Protein AF-A0A256Z3S0-F1 (afdb_monomer_lite)

Foldseek 3Di:
DAEDEDEEPPVVCVPPNLVVSLVVLVVVVVVCVVVVYHYHYDYDPVSDDPVSVVSVQVSAQGDWDWDDDPPWIWIWTGGNDPQDGDPDIWTWDDDPPDIGTDDDDPPDRDD

pLDDT: mean 85.33, std 14.11, range [36.78, 96.12]

Sequence (111 aa):
MGVLIIDSLTGLINRVGVKRVVEMLNTLLAKMKKLNITGIYLITPQSHPSGTVNTLEYMMDGAIKIKVEGERTFLKIAGINPRVKTREWVEYMVKGDTITFVGTFAKELIK

Structure (mmCIF, N/CA/C/O backbone):
data_AF-A0A256Z3S0-F1
#
_entry.id   AF-A0A256Z3S0-F1
#
loop_
_atom_site.group_PDB
_atom_site.id
_atom_site.type_symbol
_atom_site.label_atom_id
_atom_site.label_alt_id
_atom_site.label_comp_id
_atom_site.label_asym_id
_atom_site.label_entity_id
_atom_site.label_seq_id
_atom_site.pdbx_PDB_ins_code
_atom_site.Cartn_x
_atom_site.Cartn_y
_atom_site.Cartn_z
_atom_site.occupancy
_atom_site.B_iso_or_equiv
_atom_site.auth_seq_id
_atom_site.auth_comp_id
_atom_site.auth_asym_id
_atom_site.auth_atom_id
_atom_site.pdbx_PDB_model_num
ATOM 1 N N . MET A 1 1 ? -10.639 -16.563 9.189 1.00 75.44 1 MET A N 1
ATOM 2 C CA . MET A 1 1 ? -9.888 -15.329 8.876 1.00 75.44 1 MET A CA 1
ATOM 3 C C . MET A 1 1 ? -10.098 -15.051 7.400 1.00 75.44 1 MET A C 1
ATOM 5 O O . MET A 1 1 ? -9.885 -15.964 6.613 1.00 75.44 1 MET A O 1
ATOM 9 N N . GLY A 1 2 ? -10.646 -13.890 7.043 1.00 93.69 2 GLY A N 1
ATOM 10 C CA . GLY A 1 2 ? -10.955 -13.553 5.647 1.00 93.69 2 GLY A CA 1
ATOM 11 C C . GLY A 1 2 ? -9.835 -12.744 4.999 1.00 93.69 2 GLY A C 1
ATOM 12 O O . GLY A 1 2 ? -9.072 -12.086 5.706 1.00 93.69 2 GLY A O 1
ATOM 13 N N . VAL A 1 3 ? -9.766 -12.752 3.668 1.00 95.69 3 VAL A N 1
ATOM 14 C CA . VAL A 1 3 ? -8.865 -11.886 2.897 1.00 95.69 3 VAL A CA 1
ATOM 15 C C . VAL A 1 3 ? -9.686 -11.116 1.870 1.00 95.69 3 VAL A C 1
ATOM 17 O O . VAL A 1 3 ? -10.513 -11.700 1.173 1.00 95.69 3 VAL A O 1
ATOM 20 N N . LEU A 1 4 ? -9.459 -9.808 1.788 1.00 95.56 4 LEU A N 1
ATOM 21 C CA . LEU A 1 4 ? -9.967 -8.952 0.724 1.00 95.56 4 LEU A CA 1
ATOM 22 C C . LEU A 1 4 ? -8.787 -8.460 -0.107 1.00 95.56 4 LEU A C 1
ATOM 24 O O . LEU A 1 4 ? -7.857 -7.862 0.433 1.00 95.56 4 LEU A O 1
ATOM 28 N N . ILE A 1 5 ? -8.857 -8.674 -1.416 1.00 95.94 5 ILE A N 1
ATOM 29 C CA . ILE A 1 5 ? -7.870 -8.172 -2.367 1.00 95.94 5 ILE A CA 1
ATOM 30 C C . ILE A 1 5 ? -8.571 -7.165 -3.271 1.00 95.94 5 ILE A C 1
ATOM 32 O O . ILE A 1 5 ? -9.570 -7.497 -3.908 1.00 95.94 5 ILE A O 1
ATOM 36 N N . ILE A 1 6 ? -8.057 -5.937 -3.310 1.00 94.94 6 ILE A N 1
ATOM 37 C CA . ILE A 1 6 ? -8.443 -4.941 -4.310 1.00 94.94 6 ILE A CA 1
ATOM 38 C C . ILE A 1 6 ? -7.268 -4.773 -5.260 1.00 94.94 6 ILE A C 1
ATOM 40 O O . ILE A 1 6 ? -6.268 -4.121 -4.937 1.00 94.94 6 ILE A O 1
ATOM 44 N N . ASP A 1 7 ? -7.413 -5.374 -6.435 1.00 91.19 7 ASP A N 1
ATOM 45 C CA . ASP A 1 7 ? -6.462 -5.198 -7.516 1.00 91.19 7 ASP A CA 1
ATOM 46 C C . ASP A 1 7 ? -6.676 -3.817 -8.157 1.00 91.19 7 ASP A C 1
ATOM 48 O O . ASP A 1 7 ? -7.673 -3.555 -8.829 1.00 91.19 7 ASP A O 1
ATOM 52 N N . SER A 1 8 ? -5.730 -2.923 -7.872 1.00 90.69 8 SER A N 1
ATOM 53 C CA . SER A 1 8 ? -5.612 -1.543 -8.342 1.00 90.69 8 SER A CA 1
ATOM 54 C C . SER A 1 8 ? -6.578 -0.512 -7.736 1.00 90.69 8 SER A C 1
ATOM 56 O O . SER A 1 8 ? -7.625 -0.162 -8.284 1.00 90.69 8 SER A O 1
ATOM 58 N N . LEU A 1 9 ? -6.132 0.139 -6.657 1.00 94.19 9 LEU A N 1
ATOM 59 C CA . LEU A 1 9 ? -6.678 1.422 -6.206 1.00 94.19 9 LEU A CA 1
ATOM 60 C C . LEU A 1 9 ? -6.467 2.536 -7.238 1.00 94.19 9 LEU A C 1
ATOM 62 O O . LEU A 1 9 ? -7.259 3.475 -7.274 1.00 94.19 9 LEU A O 1
ATOM 66 N N . THR A 1 10 ? -5.450 2.434 -8.099 1.00 93.38 10 THR A N 1
ATOM 67 C CA . THR A 1 10 ? -5.171 3.426 -9.149 1.00 93.38 10 THR A CA 1
ATOM 68 C C . THR A 1 10 ? -6.373 3.622 -10.071 1.00 93.38 10 THR A C 1
ATOM 70 O O . THR A 1 10 ? -6.757 4.759 -10.344 1.00 93.38 10 THR A O 1
ATOM 73 N N . GLY A 1 11 ? -7.040 2.537 -10.481 1.00 91.81 11 GLY A N 1
ATOM 74 C CA . GLY A 1 11 ? -8.254 2.624 -11.299 1.00 91.81 11 GLY A CA 1
ATOM 75 C C . GLY A 1 11 ? -9.398 3.365 -10.596 1.00 91.81 11 GLY A C 1
ATOM 76 O O . GLY A 1 11 ? -10.063 4.211 -11.198 1.00 91.81 11 GLY A O 1
ATOM 77 N N . LEU A 1 12 ? -9.594 3.105 -9.300 1.00 92.50 12 LEU A N 1
ATOM 78 C CA . LEU A 1 12 ? -10.608 3.791 -8.495 1.00 92.50 12 LEU A CA 1
ATOM 79 C C . LEU A 1 12 ? -10.280 5.278 -8.332 1.00 92.50 12 LEU A C 1
ATOM 81 O O . LEU A 1 12 ? -11.142 6.125 -8.564 1.00 92.50 12 LEU A O 1
ATOM 85 N N . ILE A 1 13 ? -9.032 5.604 -7.991 1.00 93.38 13 ILE A N 1
ATOM 86 C CA . ILE A 1 13 ? -8.579 6.987 -7.802 1.00 93.38 13 ILE A CA 1
ATOM 87 C C . ILE A 1 13 ? -8.758 7.784 -9.095 1.00 93.38 13 ILE A C 1
ATOM 89 O O . ILE A 1 13 ? -9.283 8.894 -9.046 1.00 93.38 13 ILE A O 1
ATOM 93 N N . ASN A 1 14 ? -8.401 7.210 -10.245 1.00 92.44 14 ASN A N 1
ATOM 94 C CA . ASN A 1 14 ? -8.551 7.872 -11.542 1.00 92.44 14 ASN A CA 1
ATOM 95 C C . ASN A 1 14 ? -10.018 8.152 -11.894 1.00 92.44 14 ASN A C 1
ATOM 97 O O . ASN A 1 14 ? -10.316 9.162 -12.526 1.00 92.44 14 ASN A O 1
ATOM 101 N N . ARG A 1 15 ? -10.943 7.277 -11.484 1.00 93.38 15 ARG A N 1
ATOM 102 C CA . ARG A 1 15 ? -12.363 7.397 -11.839 1.00 93.38 15 ARG A CA 1
ATOM 103 C C . ARG A 1 15 ? -13.151 8.313 -10.909 1.00 93.38 15 ARG A C 1
ATOM 105 O O . ARG A 1 15 ? -14.021 9.043 -11.373 1.00 93.38 15 ARG A O 1
ATOM 112 N N . VAL A 1 16 ? -12.914 8.228 -9.599 1.00 94.25 16 VAL A N 1
ATOM 113 C CA . VAL A 1 16 ? -13.739 8.926 -8.593 1.00 94.25 16 VAL A CA 1
ATOM 114 C C . VAL A 1 16 ? -12.970 9.957 -7.767 1.00 94.25 16 VAL A C 1
ATOM 116 O O . VAL A 1 16 ? -13.576 10.673 -6.970 1.00 94.25 16 VAL A O 1
ATOM 119 N N . GLY A 1 17 ? -11.658 10.064 -7.969 1.00 91.50 17 GLY A N 1
ATOM 120 C CA . GLY A 1 17 ? -10.777 10.965 -7.238 1.00 91.50 17 GLY A CA 1
ATOM 121 C C . GLY A 1 17 ? -10.303 10.396 -5.899 1.00 91.50 17 GLY A C 1
ATOM 122 O O . GLY A 1 17 ? -10.999 9.636 -5.223 1.00 91.50 17 GLY A O 1
ATOM 123 N N . VAL A 1 18 ? -9.107 10.824 -5.482 1.00 91.88 18 VAL A N 1
ATOM 124 C CA . VAL A 1 18 ? -8.436 10.354 -4.255 1.00 91.88 18 VAL A CA 1
ATOM 125 C C . VAL A 1 18 ? -9.288 10.541 -2.999 1.00 91.88 18 VAL A C 1
ATOM 127 O O . VAL A 1 18 ? -9.359 9.640 -2.169 1.00 91.88 18 VAL A O 1
ATOM 130 N N . LYS A 1 19 ? -9.990 11.674 -2.880 1.00 93.44 19 LYS A N 1
ATOM 131 C CA . LYS A 1 19 ? -10.794 12.004 -1.697 1.00 93.44 19 LYS A CA 1
ATOM 132 C C . LYS A 1 19 ? -11.858 10.937 -1.418 1.00 93.44 19 LYS A C 1
ATOM 134 O O . LYS A 1 19 ? -11.938 10.434 -0.302 1.00 93.44 19 LYS A O 1
ATOM 139 N N . ARG A 1 20 ? -12.615 10.541 -2.447 1.00 95.38 20 ARG A N 1
ATOM 140 C CA . ARG A 1 20 ? -13.672 9.526 -2.319 1.00 95.38 20 ARG A CA 1
ATOM 141 C C . ARG A 1 20 ? -13.104 8.145 -1.999 1.00 95.38 20 ARG A C 1
ATOM 143 O O . ARG A 1 20 ? -13.698 7.405 -1.221 1.00 95.38 20 ARG A O 1
ATOM 150 N N . VAL A 1 21 ? -11.944 7.803 -2.564 1.00 95.31 21 VAL A N 1
ATOM 151 C CA . VAL A 1 21 ? -11.262 6.533 -2.263 1.00 95.31 21 VAL A CA 1
ATOM 152 C C . VAL A 1 21 ? -10.788 6.496 -0.811 1.00 95.31 21 VAL A C 1
ATOM 154 O O . VAL A 1 21 ? -11.003 5.497 -0.134 1.00 95.31 21 VAL A O 1
ATOM 157 N N . VAL A 1 22 ? -10.209 7.584 -0.302 1.00 94.56 22 VAL A N 1
ATOM 158 C CA . VAL A 1 22 ? -9.782 7.689 1.103 1.00 94.56 22 VAL A CA 1
ATOM 159 C C . VAL A 1 22 ? -10.977 7.581 2.058 1.00 94.56 22 VAL A C 1
ATOM 161 O O . VAL A 1 22 ? -10.923 6.822 3.023 1.00 94.56 22 VAL A O 1
ATOM 164 N N . GLU A 1 23 ? -12.085 8.271 1.778 1.00 95.44 23 GLU A N 1
ATOM 165 C CA . GLU A 1 23 ? -13.326 8.173 2.567 1.00 95.44 23 GLU A CA 1
ATOM 166 C C . GLU A 1 23 ? -13.887 6.739 2.593 1.00 95.44 23 GLU A C 1
ATOM 168 O O . GLU A 1 23 ? -14.259 6.221 3.653 1.00 95.44 23 GLU A O 1
ATOM 173 N N . MET A 1 24 ? -13.885 6.065 1.439 1.00 95.56 24 MET A N 1
ATOM 174 C CA . MET A 1 24 ? -14.282 4.661 1.325 1.00 95.56 24 MET A CA 1
ATOM 175 C C . MET A 1 24 ? -13.363 3.751 2.151 1.00 95.56 24 MET A C 1
ATOM 177 O O . MET A 1 24 ? -13.853 2.929 2.928 1.00 95.56 24 MET A O 1
ATOM 181 N N . LEU A 1 25 ? -12.043 3.898 2.007 1.00 95.88 25 LEU A N 1
ATOM 182 C CA . LEU A 1 25 ? -11.058 3.076 2.709 1.00 95.88 25 LEU A CA 1
ATOM 183 C C . LEU A 1 25 ? -11.141 3.259 4.226 1.00 95.88 25 LEU A C 1
ATOM 185 O O . LEU A 1 25 ? -11.119 2.263 4.938 1.00 95.88 25 LEU A O 1
ATOM 189 N N . ASN A 1 26 ? -11.329 4.482 4.731 1.00 94.69 26 ASN A N 1
ATOM 190 C CA . ASN A 1 26 ? -11.520 4.729 6.166 1.00 94.69 26 ASN A CA 1
ATOM 191 C C . ASN A 1 26 ? -12.667 3.889 6.748 1.00 94.69 26 ASN A C 1
ATOM 193 O O . ASN A 1 26 ? -12.521 3.244 7.788 1.00 94.69 26 ASN A O 1
ATOM 197 N N . THR A 1 27 ? -13.801 3.852 6.047 1.00 95.44 27 THR A N 1
ATOM 198 C CA . THR A 1 27 ? -14.968 3.072 6.476 1.00 95.44 27 THR A CA 1
ATOM 199 C C . THR A 1 27 ? -14.714 1.567 6.355 1.00 95.44 27 THR A C 1
ATOM 201 O O . THR A 1 27 ? -15.036 0.794 7.264 1.00 95.44 27 THR A O 1
ATOM 204 N N . LEU A 1 28 ? -14.119 1.142 5.239 1.00 95.75 28 LEU A N 1
ATOM 205 C CA . LEU A 1 28 ? -13.846 -0.261 4.941 1.00 95.75 28 LEU A CA 1
ATOM 206 C C . LEU A 1 28 ? -12.844 -0.869 5.933 1.00 95.75 28 LEU A C 1
ATOM 208 O O . LEU A 1 28 ? -13.142 -1.897 6.541 1.00 95.75 28 LEU A O 1
ATOM 212 N N . LEU A 1 29 ? -11.703 -0.212 6.149 1.00 94.62 29 LEU A N 1
ATOM 213 C CA . LEU A 1 29 ? -10.638 -0.665 7.048 1.00 94.62 29 LEU A CA 1
ATOM 214 C C . LEU A 1 29 ? -11.143 -0.802 8.491 1.00 94.62 29 LEU A C 1
ATOM 216 O O . LEU A 1 29 ? -10.882 -1.813 9.147 1.00 94.62 29 LEU A O 1
ATOM 220 N N . ALA A 1 30 ? -11.949 0.153 8.968 1.00 94.19 30 ALA A N 1
ATOM 221 C CA . ALA A 1 30 ? -12.556 0.084 10.298 1.00 94.19 30 ALA A CA 1
ATOM 222 C C . ALA A 1 30 ? -13.458 -1.153 10.467 1.00 94.19 30 ALA A C 1
ATOM 224 O O . ALA A 1 30 ? -13.452 -1.797 11.521 1.00 94.19 30 ALA A O 1
ATOM 225 N N . LYS A 1 31 ? -14.221 -1.515 9.429 1.00 95.19 31 LYS A N 1
ATOM 226 C CA . LYS A 1 31 ? -15.076 -2.708 9.443 1.00 95.19 31 LYS A CA 1
ATOM 227 C C . LYS A 1 31 ? -14.254 -3.993 9.341 1.00 95.19 31 LYS A C 1
ATOM 229 O O . LYS A 1 31 ? -14.509 -4.932 10.091 1.00 95.19 31 LYS A O 1
ATOM 234 N N . MET A 1 32 ? -13.245 -4.022 8.474 1.00 94.81 32 MET A N 1
ATOM 235 C CA . MET A 1 32 ? -12.355 -5.174 8.298 1.00 94.81 32 MET A CA 1
ATOM 236 C C . MET A 1 32 ? -11.597 -5.521 9.578 1.00 94.81 32 MET A C 1
ATOM 238 O O . MET A 1 32 ? -11.529 -6.695 9.939 1.00 94.81 32 MET A O 1
ATOM 242 N N . LYS A 1 33 ? -11.127 -4.512 10.320 1.00 91.69 33 LYS A N 1
ATOM 243 C CA . LYS A 1 33 ? -10.456 -4.709 11.610 1.00 91.69 33 LYS A CA 1
ATOM 244 C C . LYS A 1 33 ? -11.361 -5.389 12.642 1.00 91.69 33 LYS A C 1
ATOM 246 O O . LYS A 1 33 ? -10.918 -6.302 13.329 1.00 91.69 33 LYS A O 1
ATOM 251 N N . LYS A 1 34 ? -12.643 -5.004 12.716 1.00 94.56 34 LYS A N 1
ATOM 252 C CA . LYS A 1 34 ? -13.636 -5.647 13.603 1.00 94.56 34 LYS A CA 1
ATOM 253 C C . LYS A 1 34 ? -13.938 -7.093 13.204 1.00 94.56 34 LYS A C 1
ATOM 255 O O . LYS A 1 34 ? -14.223 -7.914 14.065 1.00 94.56 34 LYS A O 1
ATOM 260 N N . LEU A 1 35 ? -13.893 -7.385 11.905 1.00 95.94 35 LEU A N 1
ATOM 261 C CA . LEU A 1 35 ? -14.196 -8.703 11.344 1.00 95.94 35 LEU A CA 1
ATOM 262 C C . LEU A 1 35 ? -12.965 -9.614 11.221 1.00 95.94 35 LEU A C 1
ATOM 264 O O . LEU A 1 35 ? -13.095 -10.741 10.748 1.00 95.94 35 LEU A O 1
ATOM 268 N N . ASN A 1 36 ? -11.784 -9.143 11.633 1.00 94.12 36 ASN A N 1
ATOM 269 C CA . ASN A 1 36 ? -10.516 -9.855 11.494 1.00 94.12 36 ASN A CA 1
ATOM 270 C C . ASN A 1 36 ? -10.251 -10.317 10.040 1.00 94.12 36 ASN A C 1
ATOM 272 O O . ASN A 1 36 ? -9.995 -11.496 9.764 1.00 94.12 36 ASN A O 1
ATOM 276 N N . ILE A 1 37 ? -10.392 -9.374 9.101 1.00 96.12 37 ILE A N 1
ATOM 277 C CA . ILE A 1 37 ? -10.140 -9.560 7.666 1.00 96.12 37 ILE A CA 1
ATOM 278 C C . ILE A 1 37 ? -8.847 -8.835 7.287 1.00 96.12 37 ILE A C 1
ATOM 280 O O . ILE A 1 37 ? -8.696 -7.648 7.573 1.00 96.12 37 ILE A O 1
ATOM 284 N N . THR A 1 38 ? -7.947 -9.525 6.588 1.00 94.00 38 THR A N 1
ATOM 285 C CA . THR A 1 38 ? -6.728 -8.935 6.019 1.00 94.00 38 THR A CA 1
ATOM 286 C C . THR A 1 38 ? -7.035 -8.269 4.679 1.00 94.00 38 THR A C 1
ATOM 288 O O . THR A 1 38 ? -7.632 -8.891 3.802 1.00 94.00 38 THR A O 1
ATOM 291 N N . GLY A 1 39 ? -6.629 -7.009 4.512 1.00 94.81 39 GLY A N 1
ATOM 292 C CA . GLY A 1 39 ? -6.763 -6.268 3.257 1.00 94.81 39 GLY A CA 1
ATOM 293 C C . GLY A 1 39 ? -5.447 -6.165 2.503 1.00 94.81 39 GLY A C 1
ATOM 294 O O . GLY A 1 39 ? -4.432 -5.810 3.096 1.00 94.81 39 GLY A O 1
ATOM 295 N N . ILE A 1 40 ? -5.472 -6.444 1.201 1.00 95.19 40 ILE A N 1
ATOM 296 C CA . ILE A 1 40 ? -4.343 -6.238 0.291 1.00 95.19 40 ILE A CA 1
ATOM 297 C C . ILE A 1 40 ? -4.810 -5.320 -0.836 1.00 95.19 40 ILE A C 1
ATOM 299 O O . ILE A 1 40 ? -5.806 -5.597 -1.504 1.00 95.19 40 ILE A O 1
ATOM 303 N N . TYR A 1 41 ? -4.085 -4.223 -1.037 1.00 94.94 41 TYR A N 1
ATOM 304 C CA . TYR A 1 41 ? -4.435 -3.181 -1.995 1.00 94.94 41 TYR A CA 1
ATOM 305 C C . TYR A 1 41 ? -3.241 -2.906 -2.903 1.00 94.94 41 TYR A C 1
ATOM 307 O O . TYR A 1 41 ? -2.164 -2.563 -2.414 1.00 94.94 41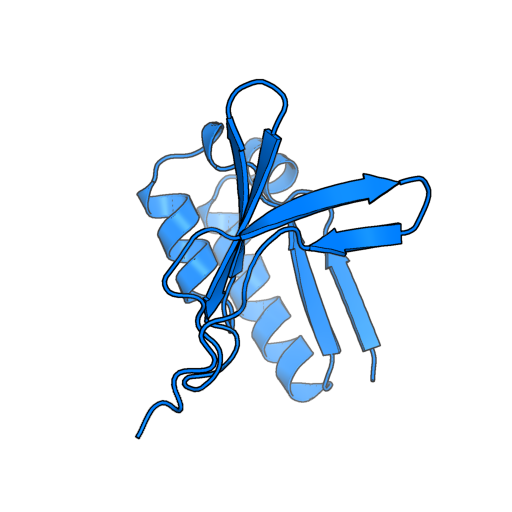 TYR A O 1
ATOM 315 N N . LEU A 1 42 ? -3.426 -3.035 -4.217 1.00 94.75 42 LEU A N 1
ATOM 316 C CA . LEU A 1 42 ? -2.389 -2.686 -5.188 1.00 94.75 42 LEU A CA 1
ATOM 317 C C . LEU A 1 42 ? -2.522 -1.214 -5.601 1.00 94.75 42 LEU A C 1
ATOM 319 O O . LEU A 1 42 ? -3.625 -0.733 -5.853 1.00 94.75 42 LEU A O 1
ATOM 323 N N . ILE A 1 43 ? -1.404 -0.496 -5.701 1.00 92.75 43 ILE A N 1
ATOM 324 C CA . ILE A 1 43 ? -1.350 0.867 -6.239 1.00 92.75 43 ILE A CA 1
ATOM 325 C C . ILE A 1 43 ? -0.120 1.033 -7.128 1.00 92.75 43 ILE A C 1
ATOM 327 O O . ILE A 1 43 ? 0.962 0.557 -6.790 1.00 92.75 43 ILE A O 1
ATOM 331 N N . THR A 1 44 ? -0.277 1.744 -8.242 1.00 91.31 44 THR A N 1
ATOM 332 C CA . THR A 1 44 ? 0.824 2.153 -9.119 1.00 91.31 44 THR A CA 1
ATOM 333 C C . THR A 1 44 ? 1.192 3.610 -8.810 1.00 91.31 44 THR A C 1
ATOM 335 O O . THR A 1 44 ? 0.439 4.517 -9.175 1.00 91.31 44 THR A O 1
ATOM 338 N N . PRO A 1 45 ? 2.328 3.881 -8.133 1.00 80.31 45 PRO A N 1
ATOM 339 C CA . PRO A 1 45 ? 2.643 5.217 -7.615 1.00 80.31 45 PRO A CA 1
ATOM 340 C C . PRO A 1 45 ? 2.787 6.289 -8.698 1.00 80.31 45 PRO A C 1
ATOM 342 O O . PRO A 1 45 ? 2.434 7.440 -8.474 1.00 80.31 45 PRO A O 1
ATOM 345 N N . GLN A 1 46 ? 3.284 5.906 -9.877 1.00 77.06 46 GLN A N 1
ATOM 346 C CA . GLN A 1 46 ? 3.607 6.820 -10.982 1.00 77.06 46 GLN A CA 1
ATOM 347 C C . GLN A 1 46 ? 2.386 7.575 -11.528 1.00 77.06 46 GLN A C 1
ATOM 349 O O . GLN A 1 46 ? 2.540 8.594 -12.192 1.00 77.06 46 GLN A O 1
ATOM 354 N N . SER A 1 47 ? 1.173 7.102 -11.237 1.00 78.94 47 SER A N 1
ATOM 355 C CA . SER A 1 47 ? -0.074 7.736 -11.670 1.00 78.94 47 SER A CA 1
ATOM 356 C C . SER A 1 47 ? -0.576 8.830 -10.720 1.00 78.94 47 SER A C 1
ATOM 358 O O . SER A 1 47 ? -1.591 9.460 -11.014 1.00 78.94 47 SER A O 1
ATOM 360 N N . HIS A 1 48 ? 0.083 9.057 -9.575 1.00 82.81 48 HIS A N 1
ATOM 361 C CA . HIS A 1 48 ? -0.425 9.940 -8.523 1.00 82.81 48 HIS A CA 1
ATOM 362 C C . HIS A 1 48 ? 0.666 10.825 -7.897 1.00 82.81 48 HIS A C 1
ATOM 364 O O . HIS A 1 48 ? 1.829 10.429 -7.833 1.00 82.81 48 HIS A O 1
ATOM 370 N N . PRO A 1 49 ? 0.307 12.009 -7.359 1.00 84.69 49 PRO A N 1
ATOM 371 C CA . PRO A 1 49 ? 1.226 12.805 -6.553 1.00 84.69 49 PRO A CA 1
ATOM 372 C C . PRO A 1 49 ? 1.751 12.005 -5.355 1.00 84.69 49 PRO A C 1
ATOM 374 O O . PRO A 1 49 ? 0.993 11.267 -4.719 1.00 84.69 49 PRO A O 1
ATOM 377 N N . SER A 1 50 ? 3.015 12.215 -4.982 1.00 81.12 50 SER A N 1
ATOM 378 C CA . SER A 1 50 ? 3.661 11.525 -3.851 1.00 81.12 50 SER A CA 1
ATOM 379 C C . SER A 1 50 ? 2.859 11.626 -2.548 1.00 81.12 50 SER A C 1
ATOM 381 O O . SER A 1 50 ? 2.744 10.647 -1.815 1.00 81.12 50 SER A O 1
ATOM 383 N N . GLY A 1 51 ? 2.215 12.771 -2.301 1.00 86.12 51 GLY A N 1
ATOM 384 C CA . GLY A 1 51 ? 1.329 12.966 -1.153 1.00 86.12 51 GLY A CA 1
ATOM 385 C C . GLY A 1 51 ? 0.160 11.975 -1.097 1.00 86.12 51 GLY A C 1
ATOM 386 O O . GLY A 1 51 ? -0.169 11.499 -0.019 1.00 86.12 51 GLY A O 1
ATOM 387 N N . THR A 1 52 ? -0.416 11.594 -2.243 1.00 86.50 52 THR A N 1
ATOM 388 C CA . THR A 1 52 ? -1.520 10.616 -2.305 1.00 86.50 52 THR A CA 1
ATOM 389 C C . THR A 1 52 ? -1.055 9.224 -1.898 1.00 86.50 52 THR A C 1
ATOM 391 O O . THR A 1 52 ? -1.704 8.566 -1.087 1.00 86.50 52 THR A O 1
ATOM 394 N N . VAL A 1 53 ? 0.084 8.785 -2.437 1.00 87.94 53 VAL A N 1
ATOM 395 C CA . VAL A 1 53 ? 0.664 7.474 -2.117 1.00 87.94 53 VAL A CA 1
ATOM 396 C C . VAL A 1 53 ? 1.029 7.414 -0.635 1.00 87.94 53 VAL A C 1
ATOM 398 O O . VAL A 1 53 ? 0.665 6.457 0.039 1.00 87.94 53 VAL A O 1
ATOM 401 N N . ASN A 1 54 ? 1.638 8.477 -0.100 1.00 88.69 54 ASN A N 1
ATOM 402 C CA . ASN A 1 54 ? 1.962 8.574 1.322 1.00 88.69 54 ASN A CA 1
ATOM 403 C C . ASN A 1 54 ? 0.708 8.486 2.202 1.00 88.69 54 ASN A C 1
ATOM 405 O O . ASN A 1 54 ? 0.703 7.732 3.169 1.00 88.69 54 ASN A O 1
ATOM 409 N N . THR A 1 55 ? -0.368 9.211 1.870 1.00 90.75 55 THR A N 1
ATOM 410 C CA . THR A 1 55 ? -1.635 9.129 2.617 1.00 90.75 55 THR A CA 1
ATOM 411 C C . THR A 1 55 ? -2.162 7.699 2.667 1.00 90.75 55 THR A C 1
ATOM 413 O O . THR A 1 55 ? -2.533 7.234 3.739 1.00 90.75 55 THR A O 1
ATOM 416 N N . LEU A 1 56 ? -2.165 6.991 1.536 1.00 91.19 56 LEU A N 1
ATOM 417 C CA . LEU A 1 56 ? -2.638 5.609 1.481 1.00 91.19 56 LEU A CA 1
ATOM 418 C C . LEU A 1 56 ? -1.731 4.665 2.274 1.00 91.19 56 LEU A C 1
ATOM 420 O O . LEU A 1 56 ? -2.248 3.827 3.002 1.00 91.19 56 LEU A O 1
ATOM 424 N N . GLU A 1 57 ? -0.407 4.827 2.201 1.00 89.44 57 GLU A N 1
ATOM 425 C CA . GLU A 1 57 ? 0.537 4.053 3.018 1.00 89.44 57 GLU A CA 1
ATOM 426 C C . GLU A 1 57 ? 0.293 4.255 4.524 1.00 89.44 57 GLU A C 1
ATOM 428 O O . GLU A 1 57 ? 0.286 3.277 5.267 1.00 89.44 57 GLU A O 1
ATOM 433 N N . TYR A 1 58 ? 0.029 5.487 4.979 1.00 88.62 58 TYR A N 1
ATOM 434 C CA . TYR A 1 58 ? -0.256 5.782 6.392 1.00 88.62 58 TYR A CA 1
ATOM 435 C C . TYR A 1 58 ? -1.582 5.205 6.903 1.00 88.62 58 TYR A C 1
ATOM 437 O O . TYR A 1 58 ? -1.740 5.028 8.110 1.00 88.62 58 TYR A O 1
ATOM 445 N N . MET A 1 59 ? -2.543 4.938 6.017 1.00 91.50 59 MET A N 1
ATOM 446 C CA . MET A 1 59 ? -3.817 4.314 6.391 1.00 91.50 59 MET A CA 1
ATOM 447 C C . MET A 1 59 ? -3.690 2.805 6.630 1.00 91.50 59 MET A C 1
ATOM 449 O O . MET A 1 59 ? -4.562 2.218 7.270 1.00 91.50 59 MET A O 1
ATOM 453 N N . MET A 1 60 ? -2.640 2.179 6.095 1.00 91.44 60 MET A N 1
ATOM 454 C CA . MET A 1 60 ? -2.409 0.738 6.181 1.00 91.44 60 MET A CA 1
ATOM 455 C C . MET A 1 60 ? -1.494 0.393 7.359 1.00 91.44 60 MET A C 1
ATOM 457 O O . MET A 1 60 ? -0.727 1.224 7.841 1.00 91.44 60 MET A O 1
ATOM 461 N N . ASP A 1 61 ? -1.511 -0.875 7.782 1.00 89.88 61 ASP A N 1
ATOM 462 C CA . ASP A 1 61 ? -0.536 -1.392 8.758 1.00 89.88 61 ASP A CA 1
ATOM 463 C C . ASP A 1 61 ? 0.897 -1.424 8.173 1.00 89.88 61 ASP A C 1
ATOM 465 O O . ASP A 1 61 ? 1.897 -1.399 8.899 1.00 89.88 61 ASP A O 1
ATOM 469 N N . GLY A 1 62 ? 0.990 -1.417 6.840 1.00 90.06 62 GLY A N 1
ATOM 470 C CA . GLY A 1 62 ? 2.124 -0.909 6.079 1.00 90.06 62 GLY A CA 1
ATOM 471 C C . GLY A 1 62 ? 2.107 -1.379 4.625 1.00 90.06 62 GLY A C 1
ATOM 472 O O . GLY A 1 62 ? 1.039 -1.680 4.090 1.00 90.06 62 GLY A O 1
ATOM 473 N N . ALA A 1 63 ? 3.260 -1.379 3.954 1.00 90.88 63 ALA A N 1
ATOM 474 C CA . ALA A 1 63 ? 3.322 -1.546 2.503 1.00 90.88 63 ALA A CA 1
ATOM 475 C C . ALA A 1 63 ? 4.457 -2.464 2.039 1.00 90.88 63 ALA A C 1
ATOM 477 O O . ALA A 1 63 ? 5.563 -2.449 2.577 1.00 90.88 63 ALA A O 1
ATOM 478 N N . ILE A 1 64 ? 4.207 -3.208 0.962 1.00 91.69 64 ILE A N 1
ATOM 479 C CA . ILE A 1 64 ? 5.246 -3.887 0.185 1.00 91.69 64 ILE A CA 1
ATOM 480 C C . ILE A 1 64 ? 5.497 -3.029 -1.051 1.00 91.69 64 ILE A C 1
ATOM 482 O O . ILE A 1 64 ? 4.631 -2.892 -1.911 1.00 91.69 64 ILE A O 1
ATOM 486 N N . LYS A 1 65 ? 6.677 -2.418 -1.122 1.00 91.81 65 LYS A N 1
ATOM 487 C CA . LYS A 1 65 ? 7.111 -1.622 -2.269 1.00 91.81 65 LYS A CA 1
ATOM 488 C C . LYS A 1 65 ? 7.834 -2.530 -3.245 1.00 91.81 65 LYS A C 1
ATOM 490 O O . LYS A 1 65 ? 8.665 -3.330 -2.825 1.00 91.81 65 LYS A O 1
ATOM 495 N N . ILE A 1 66 ? 7.541 -2.378 -4.528 1.00 92.50 66 ILE A N 1
ATOM 496 C CA . ILE A 1 66 ? 8.162 -3.134 -5.614 1.00 92.50 66 ILE A CA 1
ATOM 497 C C . ILE A 1 66 ? 8.748 -2.129 -6.602 1.00 92.50 66 ILE A C 1
ATOM 499 O O . ILE A 1 66 ? 8.119 -1.110 -6.894 1.00 92.50 66 ILE A O 1
ATOM 503 N N . LYS A 1 67 ? 9.952 -2.402 -7.101 1.00 92.25 67 LYS A N 1
ATOM 504 C CA . LYS A 1 67 ? 10.577 -1.647 -8.190 1.00 92.25 67 LYS A CA 1
ATOM 505 C C . LYS A 1 67 ? 11.250 -2.596 -9.178 1.00 92.25 67 LYS A C 1
ATOM 507 O O . LYS A 1 67 ? 11.619 -3.716 -8.824 1.00 92.25 67 LYS A O 1
ATOM 512 N N . VAL A 1 68 ? 11.439 -2.105 -10.395 1.00 91.50 68 VAL A N 1
ATOM 513 C CA . VAL A 1 68 ? 12.200 -2.768 -11.456 1.00 91.50 68 VAL A CA 1
ATOM 514 C C . VAL A 1 68 ? 13.372 -1.860 -11.811 1.00 91.50 68 VAL A C 1
ATOM 516 O O . VAL A 1 68 ? 13.165 -0.668 -12.037 1.00 91.50 68 VAL A O 1
ATOM 519 N N . GLU A 1 69 ? 14.587 -2.401 -11.833 1.00 92.44 6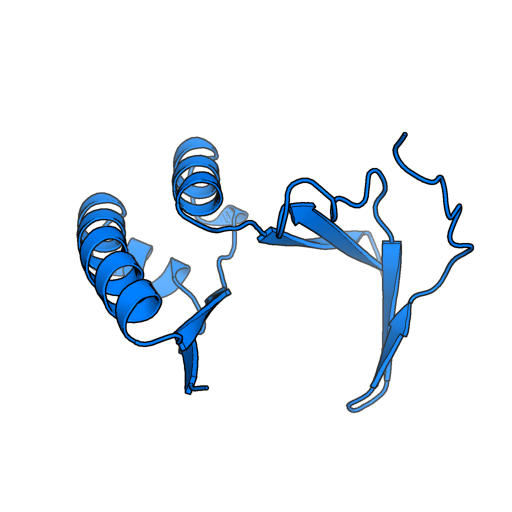9 GLU A N 1
ATOM 520 C CA . GLU A 1 69 ? 15.797 -1.688 -12.258 1.00 92.44 69 GLU A CA 1
ATOM 521 C C . GLU A 1 69 ? 16.526 -2.539 -13.305 1.00 92.44 69 GLU A C 1
ATOM 523 O O . GLU A 1 69 ? 17.111 -3.577 -12.989 1.00 92.44 69 GLU A O 1
ATOM 528 N N . GLY A 1 70 ? 16.453 -2.124 -14.574 1.00 91.44 70 GLY A N 1
ATOM 529 C CA . GLY A 1 70 ? 16.911 -2.943 -15.698 1.00 91.44 70 GLY A CA 1
ATOM 530 C C . GLY A 1 70 ? 16.103 -4.239 -15.798 1.00 91.44 70 GLY A C 1
ATOM 531 O O . GLY A 1 70 ? 14.877 -4.201 -15.857 1.00 91.44 70 GLY A O 1
ATOM 532 N N . GLU A 1 71 ? 16.791 -5.379 -15.783 1.00 88.75 71 GLU A N 1
ATOM 533 C CA . GLU A 1 71 ? 16.174 -6.715 -15.816 1.00 88.75 71 GLU A CA 1
ATOM 534 C C . GLU A 1 71 ? 15.914 -7.302 -14.418 1.00 88.75 71 GLU A C 1
ATOM 536 O O . GLU A 1 71 ? 15.451 -8.435 -14.293 1.00 88.75 71 GLU A O 1
ATOM 541 N N . ARG A 1 72 ? 16.220 -6.554 -13.349 1.00 90.75 72 ARG A N 1
ATOM 542 C CA . ARG A 1 72 ? 16.120 -7.038 -11.968 1.00 90.75 72 ARG A CA 1
ATOM 543 C C . ARG A 1 72 ? 14.908 -6.463 -11.253 1.00 90.75 72 ARG A C 1
ATOM 545 O O . ARG A 1 72 ? 14.562 -5.289 -11.408 1.00 90.75 72 ARG A O 1
ATOM 552 N N . THR A 1 73 ? 14.295 -7.288 -10.411 1.00 93.50 73 THR A N 1
ATOM 553 C CA . THR A 1 73 ? 13.145 -6.924 -9.582 1.00 93.50 73 THR A CA 1
ATOM 554 C C . THR A 1 73 ? 13.526 -6.867 -8.113 1.00 93.50 73 THR A C 1
ATOM 556 O O . THR A 1 73 ? 14.184 -7.763 -7.590 1.00 93.50 73 THR A O 1
ATOM 559 N N . PHE A 1 74 ? 13.081 -5.816 -7.428 1.00 93.00 74 PHE A N 1
ATOM 560 C CA . PHE A 1 74 ? 13.377 -5.596 -6.018 1.00 93.00 74 PHE A CA 1
ATOM 561 C C . PHE A 1 74 ? 12.104 -5.319 -5.236 1.00 93.00 74 PHE A C 1
ATOM 563 O O . PHE A 1 74 ? 11.201 -4.629 -5.716 1.00 93.00 74 PHE A O 1
ATOM 570 N N . LEU A 1 75 ? 12.062 -5.794 -3.996 1.00 92.00 75 LEU A N 1
ATOM 571 C CA . LEU A 1 75 ? 11.002 -5.487 -3.048 1.00 92.00 75 LEU A CA 1
ATOM 572 C C . LEU A 1 75 ? 11.553 -4.910 -1.751 1.00 92.00 75 LEU A C 1
ATOM 574 O O . LEU A 1 75 ? 12.682 -5.181 -1.347 1.00 92.00 75 LEU A O 1
ATOM 578 N N . LYS A 1 76 ? 10.726 -4.123 -1.073 1.00 89.81 76 LYS A N 1
ATOM 579 C CA . LYS A 1 76 ? 11.008 -3.578 0.251 1.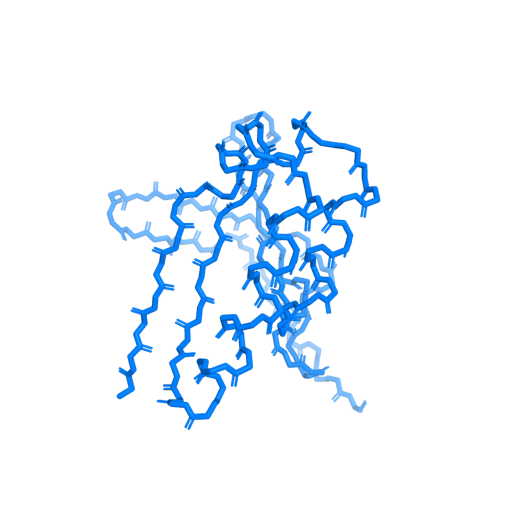00 89.81 76 LYS A CA 1
ATOM 580 C C . LYS A 1 76 ? 9.735 -3.570 1.083 1.00 89.81 76 LYS A C 1
ATOM 582 O O . LYS A 1 76 ? 8.715 -3.032 0.668 1.00 89.81 76 LYS A O 1
ATOM 587 N N . ILE A 1 77 ? 9.811 -4.112 2.289 1.00 88.06 77 ILE A N 1
ATOM 588 C CA . ILE A 1 77 ? 8.746 -4.067 3.286 1.00 88.06 77 ILE A CA 1
ATOM 589 C C . ILE A 1 77 ? 8.863 -2.762 4.082 1.00 88.06 77 ILE A C 1
ATOM 591 O O . ILE A 1 77 ? 9.745 -2.588 4.929 1.00 88.06 77 ILE A O 1
ATOM 595 N N . ALA A 1 78 ? 7.946 -1.843 3.807 1.00 83.75 78 ALA A N 1
ATOM 596 C CA . ALA A 1 78 ? 7.781 -0.559 4.469 1.00 83.75 78 ALA A CA 1
ATOM 597 C C . ALA A 1 78 ? 6.702 -0.654 5.557 1.00 83.75 78 ALA A C 1
ATOM 599 O O . ALA A 1 78 ? 5.616 -0.094 5.438 1.00 83.75 78 ALA A O 1
ATOM 600 N N . GLY A 1 79 ? 7.032 -1.370 6.633 1.00 73.31 79 GLY A N 1
ATOM 601 C CA . GLY A 1 79 ? 6.119 -1.596 7.752 1.00 73.31 79 GLY A CA 1
ATOM 602 C C . GLY A 1 79 ? 5.046 -2.641 7.442 1.00 73.31 79 GLY A C 1
ATOM 603 O O . GLY A 1 79 ? 4.592 -2.762 6.312 1.00 73.31 79 GLY A O 1
ATOM 604 N N . ILE A 1 80 ? 4.709 -3.413 8.472 1.00 72.25 80 ILE A N 1
ATOM 605 C CA . ILE A 1 80 ? 3.545 -4.319 8.615 1.00 72.25 80 ILE A CA 1
ATOM 606 C C . ILE A 1 80 ? 3.234 -4.429 10.128 1.00 72.25 80 ILE A C 1
ATOM 608 O O . ILE A 1 80 ? 2.098 -4.572 10.562 1.00 72.25 80 ILE A O 1
ATOM 612 N N . ASN A 1 81 ? 4.287 -4.339 10.951 1.00 64.94 81 ASN A N 1
ATOM 613 C CA . ASN A 1 81 ? 4.304 -4.241 12.411 1.00 64.94 81 ASN A CA 1
ATOM 614 C C . ASN A 1 81 ? 5.555 -3.412 12.798 1.00 64.94 81 ASN A C 1
ATOM 616 O O . ASN A 1 81 ? 6.527 -3.444 12.034 1.00 64.94 81 ASN A O 1
ATOM 620 N N . PRO A 1 82 ? 5.611 -2.705 13.949 1.00 59.59 82 PRO A N 1
ATOM 621 C CA . PRO A 1 82 ? 6.840 -2.065 14.444 1.00 59.59 82 PRO A CA 1
ATOM 622 C C . PRO A 1 82 ? 8.109 -2.941 14.384 1.00 59.59 82 PRO A C 1
ATOM 624 O O . PRO A 1 82 ? 9.202 -2.406 14.226 1.00 59.59 82 PRO A O 1
ATOM 627 N N . ARG A 1 83 ? 7.973 -4.272 14.451 1.00 58.69 83 ARG A N 1
ATOM 628 C CA . ARG A 1 83 ? 9.072 -5.252 14.394 1.00 58.69 83 ARG A CA 1
ATOM 629 C C . ARG A 1 83 ? 9.471 -5.710 12.986 1.00 58.69 83 ARG A C 1
ATOM 631 O O . ARG A 1 83 ? 10.505 -6.353 12.846 1.00 58.69 83 ARG A O 1
ATOM 638 N N . VAL A 1 84 ? 8.673 -5.428 11.954 1.00 62.47 84 VAL A N 1
ATOM 639 C CA . VAL A 1 84 ? 8.892 -5.937 10.588 1.00 62.47 84 VAL A CA 1
ATOM 640 C C . VAL A 1 84 ? 9.062 -4.763 9.631 1.00 62.47 84 VAL A C 1
ATOM 642 O O . VAL A 1 84 ? 8.097 -4.218 9.093 1.00 62.47 84 VAL A O 1
ATOM 645 N N . LYS A 1 85 ? 10.319 -4.362 9.440 1.00 63.75 85 LYS A N 1
ATOM 646 C CA . LYS A 1 85 ? 10.749 -3.385 8.437 1.00 63.75 85 LYS A CA 1
ATOM 647 C C . LYS A 1 85 ? 12.037 -3.884 7.800 1.00 63.75 85 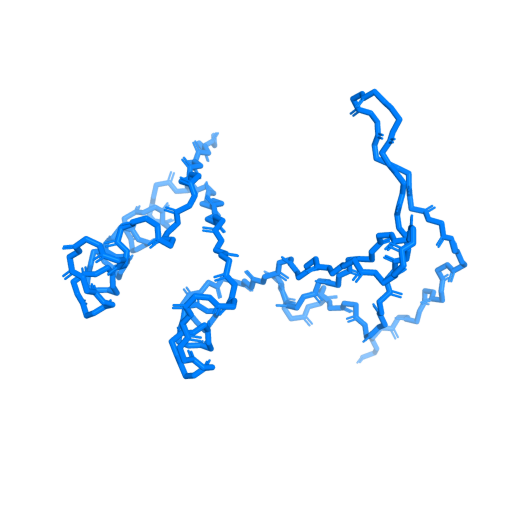LYS A C 1
ATOM 649 O O . LYS A 1 85 ? 13.012 -4.123 8.508 1.00 63.75 85 LYS A O 1
ATOM 654 N N . THR A 1 86 ? 12.065 -4.007 6.477 1.00 66.75 86 THR A N 1
ATOM 655 C CA . THR A 1 86 ? 13.333 -4.203 5.764 1.00 66.75 86 THR A CA 1
ATOM 656 C C . THR A 1 86 ? 13.956 -2.834 5.525 1.00 66.75 86 THR A C 1
ATOM 658 O O . THR A 1 86 ? 13.322 -1.954 4.935 1.00 66.75 86 THR A O 1
ATOM 661 N N . ARG A 1 87 ? 15.192 -2.635 5.991 1.00 68.94 87 ARG A N 1
ATOM 662 C CA . ARG A 1 87 ? 15.945 -1.400 5.724 1.00 68.94 87 ARG A CA 1
ATOM 663 C C . ARG A 1 87 ? 16.295 -1.289 4.238 1.00 68.94 87 ARG A C 1
ATOM 665 O O . ARG A 1 87 ? 16.011 -0.262 3.617 1.00 68.94 87 ARG A O 1
ATOM 672 N N . GLU A 1 88 ? 16.749 -2.399 3.670 1.00 81.69 88 GLU A N 1
ATOM 673 C CA . GLU A 1 88 ? 17.251 -2.484 2.302 1.00 81.69 88 GLU A CA 1
ATOM 674 C C . GLU A 1 88 ? 16.234 -3.066 1.315 1.00 81.69 88 GLU A C 1
ATOM 676 O O . GLU A 1 88 ? 15.270 -3.736 1.698 1.00 81.69 88 GLU A O 1
ATOM 681 N N . TRP A 1 89 ? 16.453 -2.771 0.033 1.00 89.75 89 TRP A N 1
ATOM 682 C CA . TRP A 1 89 ? 15.774 -3.435 -1.076 1.00 89.75 89 TRP A CA 1
ATOM 683 C C . TRP A 1 89 ? 16.326 -4.850 -1.236 1.00 89.75 89 TRP A C 1
ATOM 685 O O . TRP A 1 89 ? 17.537 -5.043 -1.267 1.00 89.75 89 TRP A O 1
ATOM 695 N N . VAL A 1 90 ? 15.434 -5.827 -1.354 1.00 88.94 90 VAL A N 1
ATOM 696 C CA . VAL A 1 90 ? 15.783 -7.235 -1.544 1.00 88.94 90 VAL A CA 1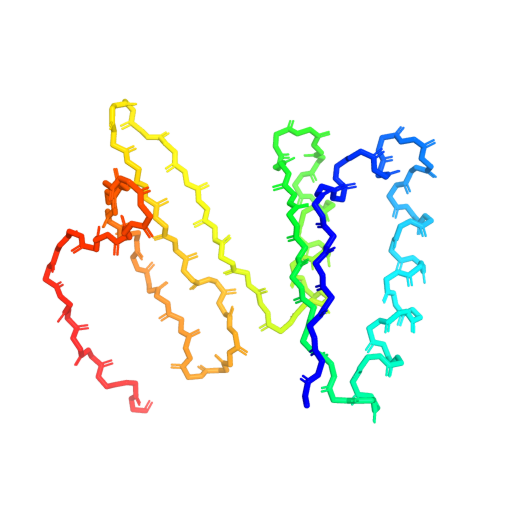
ATOM 697 C C . VAL A 1 90 ? 15.448 -7.616 -2.976 1.00 88.94 90 VAL A C 1
ATOM 699 O O . VAL A 1 90 ? 14.311 -7.429 -3.414 1.00 88.94 90 VAL A O 1
ATOM 702 N N . GLU A 1 91 ? 16.436 -8.121 -3.708 1.00 92.25 91 GLU A N 1
ATOM 703 C CA . GLU A 1 91 ? 16.216 -8.659 -5.046 1.00 92.25 91 GLU A CA 1
ATOM 704 C C . GLU A 1 91 ? 15.351 -9.921 -4.941 1.00 92.25 91 GLU A C 1
ATOM 706 O O . GLU A 1 91 ? 15.506 -10.734 -4.027 1.00 92.25 91 GLU A O 1
ATOM 711 N N . TYR A 1 92 ? 14.401 -10.081 -5.851 1.00 91.44 92 TYR A N 1
ATOM 712 C CA . TYR A 1 92 ? 13.607 -11.297 -5.954 1.00 91.44 92 TYR A CA 1
ATOM 713 C C . TYR A 1 92 ? 13.472 -11.705 -7.413 1.00 91.44 92 TYR A C 1
ATOM 715 O O . TYR A 1 92 ? 13.559 -10.869 -8.304 1.00 91.44 92 TYR A O 1
ATOM 723 N N . MET A 1 93 ? 13.234 -12.989 -7.648 1.00 90.31 93 MET A N 1
ATOM 724 C CA . MET A 1 93 ? 12.937 -13.556 -8.957 1.00 90.31 93 MET A CA 1
ATOM 725 C C . MET A 1 93 ? 11.620 -14.316 -8.890 1.00 90.31 93 MET A C 1
ATOM 727 O O . MET A 1 93 ? 11.319 -14.959 -7.883 1.00 90.31 93 MET A O 1
ATOM 731 N N . VAL A 1 94 ? 10.854 -14.274 -9.975 1.00 90.00 94 VAL A N 1
ATOM 732 C CA . VAL A 1 94 ? 9.631 -15.066 -10.129 1.00 90.00 94 VAL A CA 1
ATOM 733 C C . VAL A 1 94 ? 9.906 -16.175 -11.136 1.00 90.00 94 VAL A C 1
ATOM 735 O O . VAL A 1 94 ? 10.312 -15.902 -12.263 1.00 90.00 94 VAL A O 1
ATOM 738 N N . LYS A 1 95 ? 9.697 -17.431 -10.737 1.00 89.69 95 LYS A N 1
ATOM 739 C CA . LYS A 1 95 ? 9.802 -18.604 -11.610 1.00 89.69 95 LYS A CA 1
ATOM 740 C C . LYS A 1 95 ? 8.514 -19.414 -11.502 1.00 89.69 95 LYS A C 1
ATOM 742 O O . LYS A 1 95 ? 8.318 -20.140 -10.533 1.00 89.69 95 LYS A O 1
ATOM 747 N N . GLY A 1 96 ? 7.646 -19.284 -12.504 1.00 90.25 96 GLY A N 1
ATOM 748 C CA . GLY A 1 96 ? 6.305 -19.870 -12.460 1.00 90.25 96 GLY A CA 1
ATOM 749 C C . GLY A 1 96 ? 5.469 -19.234 -11.350 1.00 90.25 96 GLY A C 1
ATOM 750 O O . GLY A 1 96 ? 5.266 -18.024 -11.346 1.00 90.25 96 GLY A O 1
ATOM 751 N N . ASP A 1 97 ? 5.022 -20.051 -10.404 1.00 89.62 97 ASP A N 1
ATOM 752 C CA . ASP A 1 97 ? 4.266 -19.658 -9.210 1.00 89.62 97 ASP A CA 1
ATOM 753 C C . ASP A 1 97 ? 5.157 -19.380 -7.984 1.00 89.62 97 ASP A C 1
ATOM 755 O O . ASP A 1 97 ? 4.663 -19.034 -6.911 1.00 89.62 97 ASP A O 1
ATOM 759 N N . THR A 1 98 ? 6.478 -19.518 -8.132 1.00 86.31 98 THR A N 1
ATOM 760 C CA . THR A 1 98 ? 7.430 -19.409 -7.028 1.00 86.31 98 THR A CA 1
ATOM 761 C C . THR A 1 98 ? 8.146 -18.063 -7.046 1.00 86.31 98 THR A C 1
ATOM 763 O O . THR A 1 98 ? 8.716 -17.658 -8.062 1.00 86.31 98 THR A O 1
ATOM 766 N N . ILE A 1 99 ? 8.167 -17.389 -5.892 1.00 87.44 99 ILE A N 1
ATOM 767 C CA . ILE A 1 99 ? 8.969 -16.184 -5.654 1.00 87.44 99 ILE A CA 1
ATOM 768 C C . ILE A 1 99 ? 10.204 -16.574 -4.837 1.00 87.44 99 ILE A C 1
ATOM 770 O O . ILE A 1 99 ? 10.081 -17.053 -3.710 1.00 87.44 99 ILE A O 1
ATOM 774 N N . THR A 1 100 ? 11.392 -16.330 -5.387 1.00 88.00 100 THR A N 1
ATOM 775 C CA . THR A 1 100 ? 12.680 -16.587 -4.730 1.00 88.00 100 THR A CA 1
ATOM 776 C C . THR A 1 100 ? 13.359 -15.268 -4.403 1.00 88.00 100 THR A C 1
ATOM 778 O O . THR A 1 100 ? 13.602 -14.459 -5.293 1.00 88.00 100 THR A O 1
ATOM 781 N N . PHE A 1 101 ? 13.706 -15.057 -3.137 1.00 86.12 101 PHE A N 1
ATOM 782 C CA . PHE A 1 101 ? 14.493 -13.901 -2.711 1.00 86.12 101 PHE A CA 1
ATOM 783 C C . PHE A 1 101 ? 15.980 -14.178 -2.947 1.00 86.12 101 PHE A C 1
ATOM 785 O O . PHE A 1 101 ? 16.491 -15.227 -2.554 1.00 86.12 101 PHE A O 1
ATOM 792 N N . VAL A 1 102 ? 16.669 -13.241 -3.591 1.00 79.62 102 VAL A N 1
ATOM 793 C CA . VAL A 1 102 ? 18.082 -13.333 -3.957 1.00 79.62 102 VAL A CA 1
ATOM 794 C C . VAL A 1 102 ? 18.870 -12.401 -3.039 1.00 79.62 102 VAL A C 1
ATOM 796 O O . VAL A 1 102 ? 18.748 -11.182 -3.127 1.00 79.62 102 VAL A O 1
ATOM 799 N N . GLY A 1 103 ? 19.659 -12.963 -2.120 1.00 65.75 103 GLY A N 1
ATOM 800 C CA . GLY A 1 103 ? 20.546 -12.186 -1.249 1.00 65.75 103 GLY A CA 1
ATOM 801 C C . GLY A 1 103 ? 20.808 -12.804 0.125 1.00 65.75 103 GLY A C 1
ATOM 802 O O . GLY A 1 103 ? 20.182 -13.784 0.529 1.00 65.75 103 GLY A O 1
ATOM 803 N N . THR A 1 104 ? 21.748 -12.201 0.855 1.00 50.41 104 THR A N 1
ATOM 804 C CA . THR A 1 104 ? 22.130 -12.585 2.221 1.00 50.41 104 THR A CA 1
ATOM 805 C C . THR A 1 104 ? 21.329 -11.759 3.226 1.00 50.41 104 THR A C 1
ATOM 807 O O . THR A 1 104 ? 21.491 -10.543 3.314 1.00 50.41 104 THR A O 1
ATOM 810 N N . PHE A 1 105 ? 20.461 -12.404 4.006 1.00 55.47 105 PHE A N 1
ATOM 811 C CA . PHE A 1 105 ? 19.729 -11.738 5.083 1.00 55.47 105 PHE A CA 1
ATOM 812 C C . PHE A 1 105 ? 20.683 -11.426 6.242 1.00 55.47 105 PHE A C 1
ATOM 814 O O . PHE A 1 105 ? 21.034 -12.316 7.018 1.00 55.47 105 PHE A O 1
ATOM 821 N N . ALA A 1 106 ? 21.076 -10.163 6.414 1.00 45.66 106 ALA A N 1
ATOM 822 C CA . ALA A 1 106 ? 21.625 -9.718 7.690 1.00 45.66 106 ALA A CA 1
ATOM 823 C C . ALA A 1 106 ? 20.474 -9.685 8.708 1.00 45.66 106 ALA A C 1
ATOM 825 O O . ALA A 1 106 ? 19.684 -8.742 8.763 1.00 45.66 106 ALA A O 1
ATOM 826 N N . LYS A 1 107 ? 20.326 -10.768 9.476 1.00 41.50 107 LYS A N 1
ATOM 827 C CA . LYS A 1 107 ? 19.376 -10.869 10.588 1.00 41.50 107 LYS A CA 1
ATOM 828 C C . LYS A 1 107 ? 19.884 -10.015 11.752 1.00 41.50 107 LYS A C 1
ATOM 830 O O . LYS A 1 107 ? 20.356 -10.541 12.753 1.00 41.50 107 LYS A O 1
ATOM 835 N N . GLU A 1 108 ? 19.819 -8.695 11.625 1.00 44.00 108 GLU A N 1
ATOM 836 C CA . GLU A 1 108 ? 20.045 -7.817 12.769 1.00 44.00 108 GLU A CA 1
ATOM 837 C C . GLU A 1 108 ? 18.781 -7.809 13.631 1.00 44.00 108 GLU A C 1
ATOM 839 O O . GLU A 1 108 ? 17.739 -7.270 13.256 1.00 44.00 108 GLU A O 1
ATOM 844 N N . LEU A 1 109 ? 18.869 -8.468 14.789 1.00 39.09 109 LEU A N 1
ATOM 845 C CA . LEU A 1 109 ? 17.894 -8.343 15.866 1.00 39.09 109 LEU A CA 1
ATOM 846 C C . LEU A 1 109 ? 17.757 -6.857 16.222 1.00 39.09 109 LEU A C 1
ATOM 848 O O . LEU A 1 109 ? 18.704 -6.245 16.714 1.00 39.09 109 LEU A O 1
ATOM 852 N N . ILE A 1 110 ? 16.578 -6.286 15.979 1.00 47.34 110 ILE A N 1
ATOM 853 C CA . ILE A 1 110 ? 16.210 -4.981 16.527 1.00 47.34 110 ILE A CA 1
ATOM 854 C C . ILE A 1 110 ? 16.131 -5.172 18.048 1.00 47.34 110 ILE A C 1
ATOM 856 O O . ILE A 1 110 ? 15.242 -5.882 18.525 1.00 47.34 110 ILE A O 1
ATOM 860 N N . LYS A 1 111 ? 17.112 -4.619 18.771 1.00 36.78 111 LYS A N 1
ATOM 861 C CA . LYS A 1 111 ? 17.065 -4.460 20.231 1.00 36.78 111 LYS A CA 1
ATOM 862 C C . LYS A 1 111 ? 16.011 -3.431 20.618 1.00 36.78 111 LYS A C 1
ATOM 864 O O . LYS A 1 111 ? 15.883 -2.429 19.879 1.00 36.78 111 LYS A O 1
#

Radius of gyration: 15.78 Å; chains: 1; bounding box: 37×33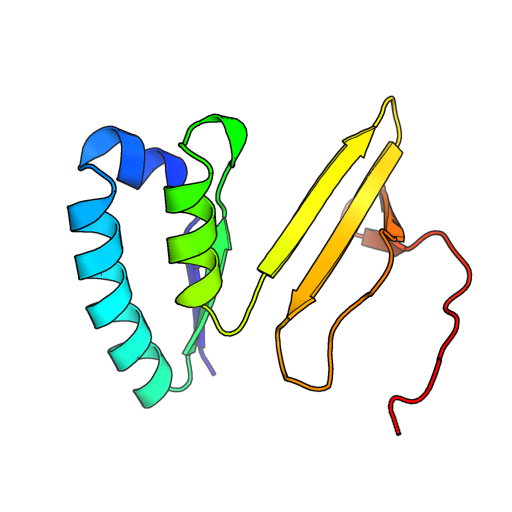×36 Å

Secondary structure (DSSP, 8-state):
-EEEEES-HHHHHHHH-HHHHHHHHHHHHHHHHHTTEEEEE---GGGS-HHHHHHHHHHSS-EEEEEEETTEEEEEEE-SBTTB--SS-EEEEEETTEEEEES--------